Protein AF-A0A4U9HCJ5-F1 (afdb_monomer)

Nearest PDB structures (foldseek):
  7x58-assembly1_D  TM=8.419E-01  e=3.835E+00  Homo sapiens
  3b0d-assembly2_C  TM=6.749E-01  e=3.366E+00  Gallus gallus
  6ftx-assembly1_A  TM=6.206E-01  e=6.462E+00  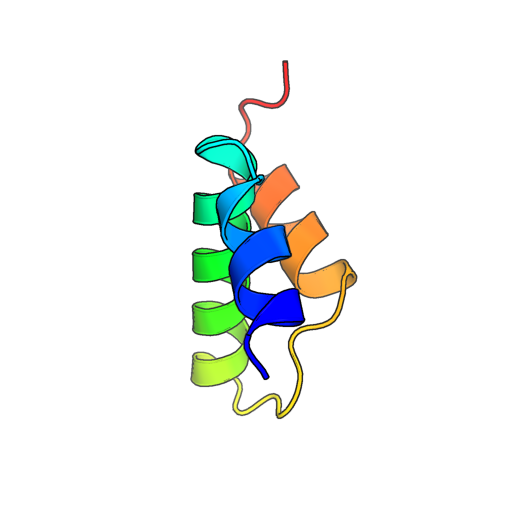Petromyzon marinus
  6g0l-assembly1_A  TM=6.206E-01  e=6.462E+00  Xenopus laevis

Sequence (50 aa):
MENSAVLLRRLNPYCARALEGAASLCQTRAHAQILPEHWLLKLLEQGEGT

Structure (mmCIF, N/CA/C/O backbone):
data_AF-A0A4U9HCJ5-F1
#
_entry.id   AF-A0A4U9HCJ5-F1
#
loop_
_atom_site.group_PDB
_atom_site.id
_atom_site.type_symbol
_atom_site.label_atom_id
_atom_site.label_alt_id
_atom_site.label_comp_id
_atom_site.label_asym_id
_atom_site.label_entity_id
_atom_site.label_seq_id
_atom_site.pdbx_PDB_ins_code
_atom_site.Cartn_x
_atom_site.Cartn_y
_atom_site.Cartn_z
_atom_site.occupancy
_atom_site.B_iso_or_equiv
_atom_site.auth_seq_id
_atom_site.auth_comp_id
_atom_site.auth_asym_id
_atom_site.auth_atom_id
_atom_site.pdbx_PDB_model_num
ATOM 1 N N . MET A 1 1 ? -9.362 -9.471 -17.056 1.00 60.22 1 MET A N 1
ATOM 2 C CA . MET A 1 1 ? -9.040 -8.332 -16.162 1.00 60.22 1 MET A CA 1
ATOM 3 C C . MET A 1 1 ? -10.243 -7.823 -15.356 1.00 60.22 1 MET A C 1
ATOM 5 O O . MET A 1 1 ? -10.012 -7.207 -14.326 1.00 60.22 1 MET A O 1
ATOM 9 N N . GLU A 1 2 ? -11.502 -8.098 -15.735 1.00 67.12 2 GLU A N 1
ATOM 10 C CA . GLU A 1 2 ? -12.691 -7.642 -14.977 1.00 67.12 2 GLU A CA 1
ATOM 11 C C . GLU A 1 2 ? -12.755 -8.122 -13.518 1.00 67.12 2 GLU A C 1
ATOM 13 O O . GLU A 1 2 ? -13.080 -7.334 -12.633 1.00 67.12 2 GLU A O 1
ATOM 18 N N . ASN A 1 3 ? -12.384 -9.377 -13.240 1.00 78.69 3 ASN A N 1
ATOM 19 C CA . ASN A 1 3 ? -12.509 -9.949 -11.891 1.00 78.69 3 ASN A CA 1
ATOM 20 C C . ASN A 1 3 ? -11.696 -9.197 -10.824 1.00 78.69 3 ASN A C 1
ATOM 22 O O . ASN A 1 3 ? -12.144 -9.064 -9.689 1.00 78.69 3 ASN A O 1
ATOM 26 N N . SER A 1 4 ? -10.528 -8.657 -11.178 1.00 85.56 4 SER A N 1
ATOM 27 C CA . SER A 1 4 ? -9.676 -7.922 -10.235 1.00 85.56 4 SER A CA 1
ATOM 28 C C . SER A 1 4 ? -10.287 -6.572 -9.848 1.00 85.56 4 SER A C 1
ATOM 30 O O . SER A 1 4 ? -10.277 -6.201 -8.677 1.00 85.56 4 SER A O 1
ATOM 32 N N . ALA A 1 5 ? -10.889 -5.863 -10.807 1.00 89.81 5 ALA A N 1
ATOM 33 C CA . ALA A 1 5 ? -11.572 -4.596 -10.544 1.00 89.81 5 ALA A CA 1
ATOM 34 C C . ALA A 1 5 ? -12.816 -4.786 -9.658 1.00 89.81 5 ALA A C 1
ATOM 36 O O . ALA A 1 5 ? -13.130 -3.923 -8.839 1.00 89.81 5 ALA A O 1
ATOM 37 N N . VAL A 1 6 ? -13.504 -5.929 -9.780 1.00 94.88 6 VAL A N 1
ATOM 38 C CA . VAL A 1 6 ? -14.641 -6.278 -8.913 1.00 94.88 6 VAL A CA 1
ATOM 39 C C . VAL A 1 6 ? -14.212 -6.399 -7.451 1.00 94.88 6 VAL A C 1
ATOM 41 O O . VAL A 1 6 ? -14.922 -5.899 -6.582 1.00 94.88 6 VAL A O 1
ATOM 44 N N . LEU A 1 7 ? -13.055 -7.003 -7.168 1.00 93.75 7 LEU A N 1
ATOM 45 C CA . LEU A 1 7 ? -1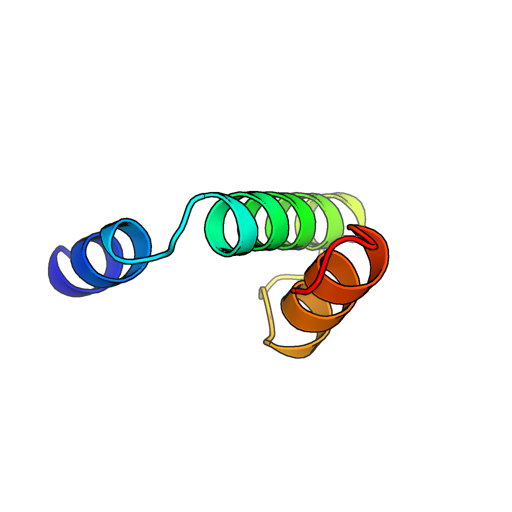2.548 -7.134 -5.797 1.00 93.75 7 LEU A CA 1
ATOM 46 C C . LEU A 1 7 ? -12.213 -5.774 -5.175 1.00 93.75 7 LEU A C 1
ATOM 48 O O . LEU A 1 7 ? -12.590 -5.520 -4.034 1.00 93.75 7 LEU A O 1
ATOM 52 N N . LEU A 1 8 ? -11.591 -4.868 -5.936 1.00 94.38 8 LEU A N 1
ATOM 53 C CA . LEU A 1 8 ? -11.274 -3.517 -5.454 1.00 94.38 8 LEU A CA 1
ATOM 54 C C . LEU A 1 8 ? -12.531 -2.729 -5.054 1.00 94.38 8 LEU A C 1
ATOM 56 O O . LEU A 1 8 ? -12.524 -2.021 -4.053 1.00 94.38 8 LEU A O 1
ATOM 60 N N . ARG A 1 9 ? -13.644 -2.911 -5.777 1.00 94.94 9 ARG A N 1
ATOM 61 C CA . ARG A 1 9 ? -14.938 -2.273 -5.465 1.00 94.94 9 ARG A CA 1
ATOM 62 C C . ARG A 1 9 ? -15.614 -2.812 -4.199 1.00 94.94 9 ARG A C 1
ATOM 64 O O . ARG A 1 9 ? -16.597 -2.227 -3.755 1.00 94.94 9 ARG A O 1
ATOM 71 N N . ARG A 1 10 ? -15.145 -3.934 -3.639 1.00 96.12 10 ARG A N 1
ATOM 72 C CA . ARG A 1 10 ? -15.663 -4.497 -2.378 1.00 96.12 10 ARG A CA 1
ATOM 73 C C . ARG A 1 10 ? -14.978 -3.924 -1.143 1.00 96.12 10 ARG A C 1
ATOM 75 O O . ARG A 1 10 ? -15.462 -4.157 -0.039 1.00 96.12 10 ARG A O 1
ATOM 82 N N . LEU A 1 11 ? -13.871 -3.203 -1.311 1.00 96.00 11 LEU A N 1
ATOM 83 C CA . LEU A 1 11 ? -13.199 -2.552 -0.197 1.00 96.00 11 LEU A CA 1
ATOM 84 C C . LEU A 1 11 ? -14.109 -1.478 0.399 1.00 96.00 11 LEU A C 1
ATOM 86 O O . LEU A 1 11 ? -14.752 -0.715 -0.322 1.00 96.00 11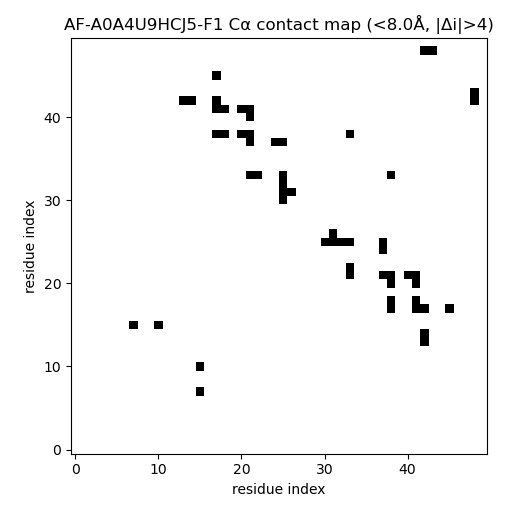 LEU A O 1
ATOM 90 N N . ASN A 1 12 ? -14.144 -1.406 1.728 1.00 95.62 12 ASN A N 1
ATOM 91 C CA . ASN A 1 12 ? -14.758 -0.268 2.397 1.00 95.62 12 ASN A CA 1
ATOM 92 C C . ASN A 1 12 ? -13.946 1.021 2.098 1.00 95.62 12 ASN A C 1
ATOM 94 O O . ASN A 1 12 ? -12.781 0.937 1.685 1.00 95.62 12 ASN A O 1
ATOM 98 N N . PRO A 1 13 ? -14.517 2.221 2.320 1.00 95.81 13 PRO A N 1
ATOM 99 C CA . PRO A 1 13 ? -13.834 3.478 2.007 1.00 95.81 13 PRO A CA 1
ATOM 100 C C . PRO A 1 13 ? -12.504 3.687 2.746 1.00 95.81 13 PRO A C 1
ATOM 102 O O . PRO A 1 13 ? -11.603 4.325 2.205 1.00 95.81 13 PRO A O 1
ATOM 105 N N . TYR A 1 14 ? -12.366 3.156 3.964 1.00 95.81 14 TYR A N 1
ATOM 106 C CA . TYR A 1 14 ? -11.136 3.246 4.756 1.00 95.81 14 TYR A CA 1
ATOM 107 C C . TYR A 1 14 ? -9.994 2.472 4.079 1.00 95.81 14 TYR A C 1
ATOM 109 O O . TYR A 1 14 ? -8.958 3.038 3.723 1.00 95.81 14 TYR A O 1
ATOM 117 N N . CYS A 1 15 ? -10.240 1.202 3.759 1.00 96.38 15 CYS A N 1
ATOM 118 C CA . CYS A 1 15 ? -9.291 0.330 3.078 1.00 96.38 15 CYS A CA 1
ATOM 119 C C . CYS A 1 15 ? -8.942 0.827 1.668 1.00 96.38 15 CYS A C 1
ATOM 121 O O . CYS A 1 15 ? -7.772 0.784 1.284 1.00 96.38 15 CYS A O 1
ATOM 123 N N . ALA A 1 16 ? -9.927 1.326 0.911 1.00 97.00 16 ALA A N 1
ATOM 124 C CA . ALA A 1 16 ? -9.707 1.877 -0.427 1.00 97.00 16 ALA A CA 1
ATOM 125 C C . ALA A 1 16 ? -8.763 3.092 -0.396 1.00 97.00 16 ALA A C 1
ATOM 127 O O . ALA A 1 16 ? -7.774 3.126 -1.127 1.00 97.00 16 ALA A O 1
ATOM 128 N N . ARG A 1 17 ? -8.997 4.034 0.527 1.00 97.06 17 ARG A N 1
ATOM 129 C CA . ARG A 1 17 ? -8.140 5.214 0.716 1.00 97.06 17 ARG A CA 1
ATOM 130 C C . ARG A 1 17 ? -6.710 4.831 1.100 1.00 97.06 17 ARG A C 1
ATOM 132 O O . ARG A 1 17 ? -5.751 5.435 0.627 1.00 97.06 17 ARG A O 1
ATOM 139 N N . ALA A 1 18 ? -6.550 3.818 1.954 1.00 97.75 18 ALA A N 1
ATOM 140 C CA . ALA A 1 18 ? -5.224 3.326 2.324 1.00 97.75 18 ALA A CA 1
ATOM 141 C C . ALA A 1 18 ? -4.492 2.688 1.129 1.00 97.75 18 ALA A C 1
ATOM 143 O O . ALA A 1 18 ? -3.286 2.880 0.976 1.00 97.75 18 ALA A O 1
ATOM 144 N N . LEU A 1 19 ? -5.212 1.983 0.248 1.00 98.00 19 LEU A N 1
ATOM 145 C CA . LEU A 1 19 ? -4.633 1.374 -0.952 1.00 98.00 19 LEU A CA 1
ATOM 146 C C . LEU A 1 19 ? -4.182 2.433 -1.971 1.00 98.00 19 LEU A C 1
ATOM 148 O O . LEU A 1 19 ? -3.101 2.312 -2.545 1.00 98.00 19 LEU A O 1
ATOM 152 N N . GLU A 1 20 ? -4.958 3.504 -2.148 1.00 97.94 20 GLU A N 1
ATOM 153 C CA . GLU A 1 20 ? -4.563 4.670 -2.955 1.00 97.94 20 GLU A CA 1
ATOM 154 C C . GLU A 1 20 ? -3.298 5.346 -2.401 1.00 97.94 20 GLU A C 1
ATOM 156 O O . GLU A 1 20 ? -2.372 5.681 -3.149 1.00 97.94 20 GLU A O 1
ATOM 161 N N . GLY A 1 21 ? -3.209 5.480 -1.074 1.00 98.19 21 GLY A N 1
ATOM 162 C CA . GLY A 1 21 ? -2.008 5.964 -0.395 1.00 98.19 21 GLY A CA 1
ATOM 163 C C . GLY A 1 21 ? -0.791 5.060 -0.621 1.00 98.19 21 GLY A C 1
ATOM 164 O O . GLY A 1 21 ? 0.324 5.554 -0.801 1.00 98.19 21 GLY A O 1
ATOM 165 N N . ALA A 1 22 ? -0.990 3.740 -0.657 1.00 98.50 22 ALA A N 1
ATOM 166 C CA . ALA A 1 22 ? 0.077 2.770 -0.898 1.00 98.50 22 ALA A CA 1
ATOM 167 C C . ALA A 1 22 ? 0.567 2.823 -2.351 1.00 98.50 22 ALA A C 1
ATOM 169 O O . ALA A 1 22 ? 1.775 2.785 -2.597 1.00 98.50 22 ALA A O 1
ATOM 170 N N . ALA A 1 23 ? -0.351 2.993 -3.306 1.00 98.31 23 ALA A N 1
ATOM 171 C CA . ALA A 1 23 ? -0.024 3.223 -4.711 1.00 98.31 23 ALA A CA 1
ATOM 172 C C . ALA A 1 23 ? 0.798 4.508 -4.897 1.00 98.31 23 ALA A C 1
ATOM 174 O O . ALA A 1 23 ? 1.840 4.487 -5.553 1.00 98.31 23 ALA A O 1
ATOM 175 N N . SER A 1 24 ? 0.377 5.601 -4.255 1.00 98.44 24 SER A N 1
ATOM 176 C CA . SER A 1 24 ? 1.077 6.894 -4.295 1.00 98.44 24 SER A CA 1
ATOM 177 C C . SER A 1 24 ? 2.487 6.805 -3.696 1.00 98.44 24 SER A C 1
ATOM 179 O O . SER A 1 24 ? 3.446 7.348 -4.253 1.00 98.44 24 SER A O 1
ATOM 181 N N . LEU A 1 25 ? 2.642 6.065 -2.591 1.00 98.31 25 LEU A N 1
ATOM 182 C CA . LEU A 1 25 ? 3.944 5.783 -1.981 1.00 9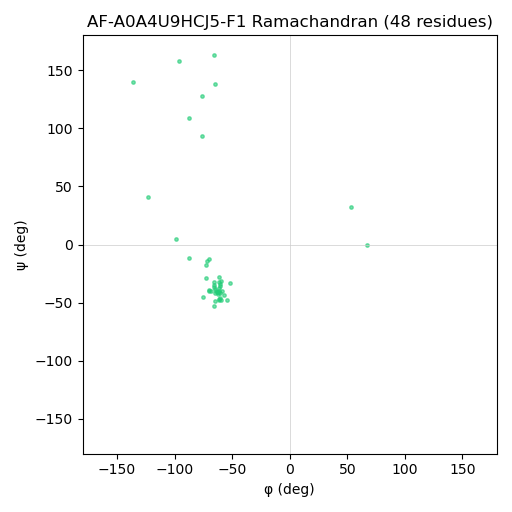8.31 25 LEU A CA 1
ATOM 183 C C . LEU A 1 25 ? 4.864 5.012 -2.938 1.00 98.31 25 LEU A C 1
ATOM 185 O O . LEU A 1 25 ? 6.019 5.401 -3.117 1.00 98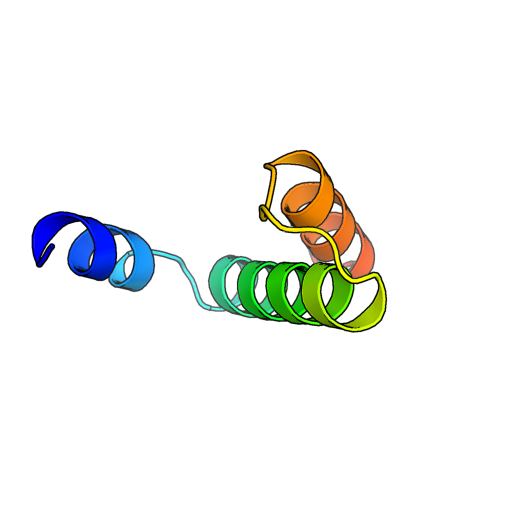.31 25 LEU A O 1
ATOM 189 N N . CYS A 1 26 ? 4.358 3.944 -3.563 1.00 98.50 26 CYS A N 1
ATOM 190 C CA . CYS A 1 26 ? 5.132 3.147 -4.515 1.00 98.50 26 CYS A CA 1
ATOM 191 C C . CYS A 1 26 ? 5.558 3.984 -5.725 1.00 98.50 26 CYS A C 1
ATOM 193 O O . CYS A 1 26 ? 6.720 3.932 -6.118 1.00 98.50 26 CYS A O 1
ATOM 195 N N . GLN A 1 27 ? 4.653 4.813 -6.256 1.00 98.25 27 GLN A N 1
ATOM 196 C CA . GLN A 1 27 ? 4.951 5.719 -7.364 1.00 98.25 27 GLN A CA 1
ATOM 197 C C . GLN A 1 27 ? 6.070 6.704 -7.004 1.00 98.25 27 GLN A C 1
ATOM 199 O O . GLN A 1 27 ? 7.032 6.836 -7.755 1.00 98.25 27 GLN A O 1
ATOM 204 N N . THR A 1 28 ? 5.989 7.339 -5.829 1.00 98.31 28 THR A N 1
ATOM 205 C CA . THR A 1 28 ? 6.993 8.314 -5.360 1.00 98.31 28 THR A CA 1
ATOM 206 C C . THR A 1 28 ? 8.382 7.689 -5.209 1.00 98.31 28 THR A C 1
ATOM 208 O O . THR A 1 28 ? 9.392 8.356 -5.415 1.00 98.31 28 THR A O 1
ATOM 211 N N . ARG A 1 29 ? 8.447 6.400 -4.856 1.00 97.81 29 ARG A N 1
ATOM 212 C CA . ARG A 1 29 ? 9.701 5.661 -4.644 1.00 97.81 29 ARG A CA 1
ATOM 213 C C . ARG A 1 29 ? 10.135 4.810 -5.839 1.00 97.81 29 ARG A C 1
ATOM 215 O O . ARG A 1 29 ? 11.107 4.073 -5.718 1.00 97.81 29 ARG A O 1
ATOM 222 N N . ALA A 1 30 ? 9.424 4.891 -6.966 1.00 97.31 30 ALA A N 1
ATOM 223 C CA . ALA A 1 30 ? 9.631 4.039 -8.139 1.00 97.31 30 ALA A CA 1
ATOM 224 C C . ALA A 1 30 ? 9.607 2.523 -7.826 1.00 97.31 30 ALA A C 1
ATOM 226 O O . ALA A 1 30 ? 10.289 1.728 -8.472 1.00 97.31 30 ALA A O 1
ATOM 227 N N . HIS A 1 31 ? 8.811 2.101 -6.838 1.00 97.88 31 HIS A N 1
ATOM 228 C CA . HIS A 1 31 ? 8.567 0.684 -6.572 1.00 97.88 31 HIS A CA 1
ATOM 229 C C . HIS A 1 31 ? 7.597 0.126 -7.621 1.00 97.88 31 HIS A C 1
ATOM 231 O O . HIS A 1 31 ? 6.507 0.660 -7.819 1.00 97.88 31 HIS A O 1
ATOM 237 N N . ALA A 1 32 ? 7.970 -0.979 -8.269 1.00 97.50 32 ALA A N 1
ATOM 238 C CA . ALA A 1 32 ? 7.191 -1.565 -9.363 1.00 97.50 32 ALA A CA 1
ATOM 239 C C . ALA A 1 32 ? 5.897 -2.272 -8.913 1.00 97.50 32 ALA A C 1
ATOM 241 O O . ALA A 1 32 ? 5.028 -2.545 -9.738 1.00 97.50 32 ALA A O 1
ATOM 242 N N . GLN A 1 33 ? 5.777 -2.611 -7.627 1.00 97.94 33 GLN A N 1
ATOM 243 C CA . GLN A 1 33 ? 4.665 -3.395 -7.094 1.00 97.94 33 GLN A CA 1
ATOM 244 C C . GLN A 1 33 ? 4.155 -2.807 -5.782 1.00 97.94 33 GLN A C 1
ATOM 246 O O . GLN A 1 33 ? 4.938 -2.421 -4.914 1.00 97.94 33 GLN A O 1
ATOM 251 N N . ILE A 1 34 ? 2.831 -2.805 -5.628 1.00 98.06 34 ILE A N 1
ATOM 252 C CA . ILE A 1 34 ? 2.168 -2.524 -4.356 1.00 98.06 34 ILE A CA 1
ATOM 253 C C . ILE A 1 34 ? 2.062 -3.850 -3.606 1.00 98.06 34 ILE A C 1
ATOM 255 O O . ILE A 1 34 ? 1.302 -4.734 -3.999 1.00 98.06 34 ILE A O 1
ATOM 259 N N . LEU A 1 35 ? 2.847 -3.986 -2.543 1.00 98.31 35 LEU A N 1
ATOM 260 C CA . LEU A 1 35 ? 2.828 -5.160 -1.664 1.00 98.31 35 LEU A CA 1
ATOM 261 C C . LEU A 1 35 ? 1.938 -4.922 -0.427 1.00 98.31 35 LEU A C 1
ATOM 263 O O . LEU A 1 35 ? 1.725 -3.756 -0.068 1.00 98.31 35 LEU A O 1
ATOM 267 N N . PRO A 1 36 ? 1.442 -5.981 0.248 1.00 98.25 36 PRO A N 1
ATOM 268 C CA . PRO A 1 36 ? 0.604 -5.855 1.443 1.00 98.25 36 PRO A CA 1
ATOM 269 C C . PRO A 1 36 ? 1.195 -4.957 2.538 1.00 98.25 36 PRO A C 1
ATOM 271 O O . PRO A 1 36 ? 0.455 -4.238 3.198 1.00 98.25 36 PRO A O 1
ATOM 274 N N . GLU A 1 37 ? 2.517 -4.923 2.694 1.00 98.25 37 GLU A N 1
ATOM 275 C CA . GLU A 1 37 ? 3.224 -4.110 3.688 1.00 98.25 37 GLU A CA 1
ATOM 276 C C . GLU A 1 37 ? 3.047 -2.609 3.437 1.00 98.25 37 GLU A C 1
ATOM 278 O O . GLU A 1 37 ? 2.857 -1.840 4.377 1.00 98.25 37 GLU A O 1
ATOM 283 N N . HIS A 1 38 ? 3.044 -2.181 2.170 1.00 98.50 38 HIS A N 1
ATOM 284 C CA . HIS A 1 38 ? 2.787 -0.783 1.815 1.00 98.50 38 HIS A CA 1
ATOM 285 C C . HIS A 1 38 ? 1.352 -0.381 2.162 1.00 98.50 38 HIS A C 1
ATOM 287 O O . HIS A 1 38 ? 1.101 0.760 2.550 1.00 98.50 38 HIS A O 1
ATOM 293 N N . TRP A 1 39 ? 0.409 -1.317 2.026 1.00 97.81 39 TRP A N 1
ATOM 294 C CA . TRP A 1 39 ? -0.988 -1.083 2.364 1.00 97.81 39 TRP A CA 1
ATOM 295 C C . TRP A 1 39 ? -1.215 -1.076 3.876 1.00 97.81 39 TRP A C 1
ATOM 297 O O . TRP A 1 39 ? -1.840 -0.149 4.382 1.00 97.81 39 TRP A O 1
ATOM 307 N N . LEU A 1 40 ? -0.638 -2.038 4.603 1.00 97.88 40 LEU A N 1
ATOM 308 C CA . LEU A 1 40 ? -0.659 -2.088 6.068 1.00 97.88 40 LEU A CA 1
ATOM 309 C C . LEU A 1 40 ? -0.058 -0.827 6.684 1.00 97.88 40 LEU A C 1
ATOM 311 O O . LEU A 1 40 ? -0.657 -0.256 7.590 1.00 97.88 40 LEU A O 1
ATOM 315 N N . LEU A 1 41 ? 1.066 -0.342 6.148 1.00 97.75 41 LEU A N 1
ATOM 316 C CA . LEU A 1 41 ? 1.651 0.930 6.567 1.00 97.75 41 LEU A CA 1
ATOM 317 C C . LEU A 1 41 ? 0.631 2.071 6.462 1.00 97.75 41 LEU A C 1
ATOM 319 O O . LEU A 1 41 ? 0.448 2.827 7.411 1.00 97.75 41 LEU A O 1
ATOM 323 N N . LYS A 1 42 ? -0.077 2.170 5.3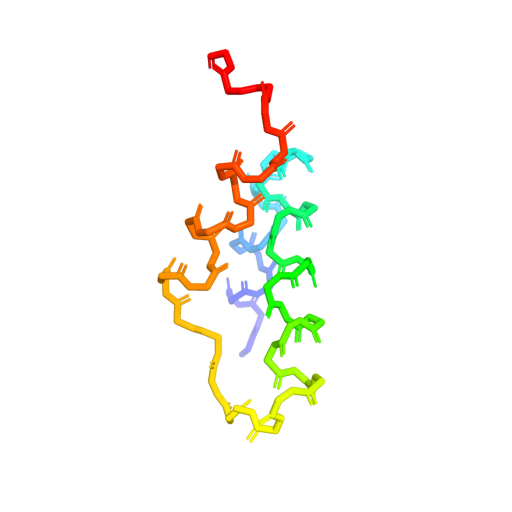32 1.00 97.69 42 LYS A N 1
ATOM 324 C CA . LYS A 1 42 ? -1.062 3.234 5.099 1.00 97.69 42 LYS A CA 1
ATOM 325 C C . LYS A 1 42 ? -2.341 3.072 5.912 1.00 97.69 42 LYS A C 1
ATOM 327 O O . LYS A 1 42 ? -2.950 4.079 6.251 1.00 97.69 42 LYS A O 1
ATOM 332 N N . LEU A 1 43 ? -2.734 1.845 6.246 1.00 96.56 43 LEU A N 1
ATOM 333 C CA . LEU A 1 43 ? -3.825 1.585 7.186 1.00 96.56 43 LEU A CA 1
ATOM 334 C C . LEU A 1 43 ? -3.448 2.093 8.586 1.00 96.56 43 LEU A C 1
ATOM 336 O O . LEU A 1 43 ? -4.199 2.854 9.185 1.00 96.56 43 LEU A O 1
ATOM 340 N N . LEU A 1 44 ? -2.251 1.757 9.076 1.00 95.94 44 LEU A N 1
ATOM 341 C CA . LEU A 1 44 ? -1.778 2.201 10.392 1.00 95.94 44 LEU A CA 1
ATOM 342 C C . LEU A 1 44 ? -1.607 3.727 10.475 1.00 95.94 44 LEU A C 1
ATOM 344 O O . LEU A 1 44 ? -1.986 4.328 11.477 1.00 95.94 44 LEU A O 1
ATOM 348 N N . GLU A 1 45 ? -1.094 4.367 9.419 1.00 95.62 45 GLU A N 1
ATOM 349 C CA . GLU A 1 45 ? -0.952 5.831 9.349 1.00 95.62 45 GLU A CA 1
ATOM 350 C C . GLU A 1 45 ? -2.292 6.580 9.435 1.00 95.62 45 GLU A C 1
ATOM 352 O O . GLU A 1 45 ? -2.319 7.720 9.894 1.00 95.62 45 GLU A O 1
ATOM 357 N N . GLN A 1 46 ? -3.403 5.970 9.003 1.00 91.88 46 GLN A N 1
ATOM 358 C CA . GLN A 1 46 ? -4.722 6.607 9.067 1.00 91.88 46 GLN A CA 1
ATOM 359 C C . GLN A 1 46 ? -5.276 6.716 10.495 1.00 91.88 46 GLN A C 1
ATOM 361 O O . GLN A 1 46 ? -6.230 7.460 10.6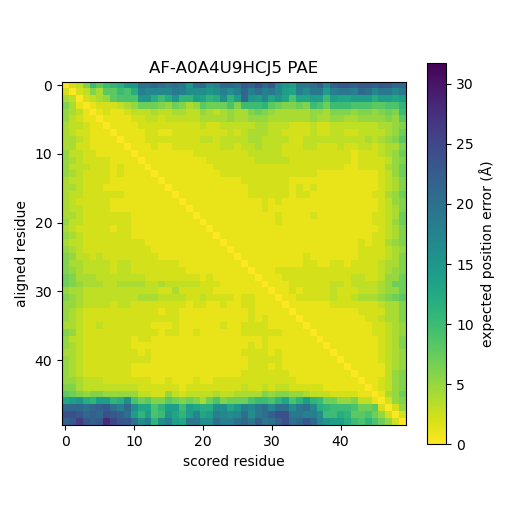90 1.00 91.88 46 GLN A O 1
ATOM 366 N N . GLY A 1 47 ? -4.710 6.006 11.481 1.00 79.06 47 GLY A N 1
ATOM 367 C CA . GLY A 1 47 ? -4.941 6.251 12.916 1.00 79.06 47 GLY A CA 1
ATOM 368 C C . GLY A 1 47 ? -6.347 5.972 13.469 1.00 79.06 47 GLY A C 1
ATOM 369 O O . GLY A 1 47 ? -6.561 6.130 14.664 1.00 79.06 47 GLY A O 1
ATOM 370 N N . GLU A 1 48 ? -7.287 5.529 12.635 1.00 72.94 48 GLU A N 1
A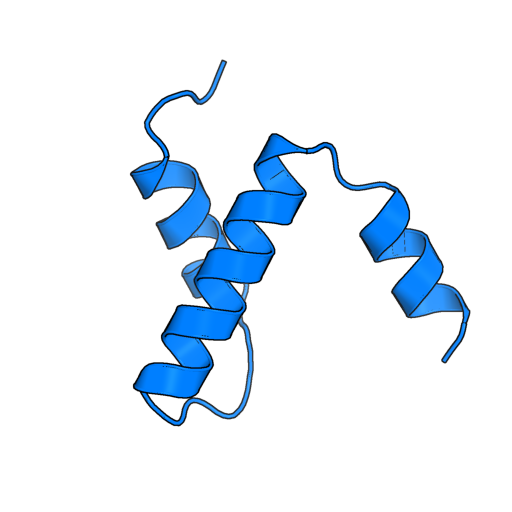TOM 371 C CA . GLU A 1 48 ? -8.722 5.402 12.952 1.00 72.94 48 GLU A CA 1
ATOM 372 C C . GLU A 1 48 ? -9.226 3.960 12.728 1.00 72.94 48 GLU A C 1
ATOM 374 O O . GLU A 1 48 ? -10.283 3.727 12.142 1.00 72.94 48 GLU A O 1
ATOM 379 N N . GLY A 1 49 ? -8.428 2.960 13.113 1.00 63.09 49 GLY A N 1
ATOM 380 C CA . GLY A 1 49 ? -8.843 1.558 13.038 1.00 63.09 49 GLY A CA 1
ATOM 381 C C . GLY A 1 49 ? -9.819 1.227 14.166 1.00 63.09 49 GLY A C 1
ATOM 382 O O . GLY A 1 49 ? -9.374 0.905 15.263 1.00 63.09 49 GLY A O 1
ATOM 383 N N . THR A 1 50 ? -11.125 1.337 13.913 1.00 52.19 50 THR A N 1
ATOM 384 C CA . THR A 1 50 ? -12.170 0.767 14.786 1.00 52.19 50 THR A CA 1
ATOM 385 C C . THR A 1 50 ? -12.251 -0.741 14.626 1.00 52.19 50 THR A C 1
ATOM 387 O O . THR A 1 50 ? -12.343 -1.174 13.451 1.00 52.19 50 THR A O 1
#

Organism: Serratia rubidaea (NCBI:txid61652)

pLDDT: mean 92.56, std 10.89, range [52.19, 98.5]

Foldseek 3Di:
DVVVVVVLVPDDPLLNVLQVQLVVVCVVVVNPDRDVVSSVVSSVVVVDDD

Solvent-accessible surface area (backbone atoms only — not comparable to full-atom values): 3017 Å² total; per-residue (Å²): 119,68,71,63,59,56,55,62,71,69,48,54,74,68,59,45,54,15,44,53,50,19,49,51,51,23,59,78,69,70,46,93,65,81,49,73,66,47,30,51,53,34,49,61,71,65,74,71,88,126

Radius of gyration: 11.39 Å; Cα contacts (8 Å, |Δi|>4): 28; chains: 1; bounding box: 25×18×31 Å

Secondary structure (DSSP, 8-state):
-HHHHHHHTTS-HHHHHHHHHHHHHHHHTT-SS--HHHHHH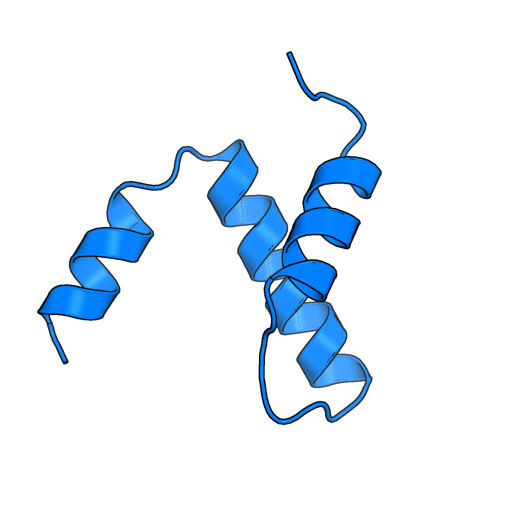HHHHT----

Mean predicted aligned error: 3.86 Å

InterPro domains:
  IPR004176 Clp, repeat (R) N-terminal domain [PS51903] (8-50)
  IPR036628 Clp, N-terminal domain superfamily [G3DSA:1.10.1780.10] (1-50)
  IPR036628 Clp, N-terminal domain superfamily [SSF81923] (11-49)